Protein AF-A0A7Y2AII7-F1 (afdb_monomer)

pLDDT: mean 84.38, std 14.77, range [42.0, 98.31]

Secondary structure (DSSP, 8-state):
-TTSTTGGGS-PPPSS-----TTT-TT-----TTT-HHHHHHHHHHHHHHHHHHB-SSSB-TT---SSSS----SS------

Solvent-accessible surface area (backbone atoms only — not comparable to full-atom values): 5410 Å² total; per-residue (Å²): 87,81,84,47,67,79,66,23,74,71,68,74,78,75,93,64,88,74,33,60,56,58,92,87,35,76,79,66,79,60,75,46,32,89,81,37,55,69,58,50,53,55,50,51,55,50,48,54,52,46,36,52,33,60,26,52,92,93,41,78,17,78,70,48,87,67,94,62,90,73,82,84,73,70,94,45,82,80,81,76,83,129

Mean predicted aligned error: 7.46 Å

Foldseek 3Di:
DPPPPPCVVVDDDPPDDFDDDCVVCVPSPDGCCVVCVVVVVVVVVVVVVCCQACNDQQGHHPVHDDPDPDGDDDPDDDDDDD

Nearest PDB structures (foldseek):
  7oze-assembly1_AAA  TM=9.968E-01  e=2.345E-01  Bacteroides thetaiotaomicron VPI-5482
  7all-assembly1_AAA  TM=9.822E-01  e=7.202E-01  Bacteroides thetaiotaomicron VPI-5482
  6psm-assembly3_D  TM=9.143E-01  e=2.373E+00  Pseudoalteromonas fuliginea
  6psm-assembly2_E  TM=9.165E-01  e=2.373E+00  Pseudoalteromonas fuliginea

Radius of gyration: 16.27 Å; Cα contacts (8 Å, |Δi|>4): 62; chains: 1; bounding box: 38×35×37 Å

Sequence (82 aa):
PAGLGWWGRMIEEVPETVLFNLNDDPGETTNVAKQHPEVVASLMNRIERARSDLGDIDQTGSGARLMDKGPRKLQVPIKKAK

Structure (mmCIF, N/CA/C/O backbone):
data_AF-A0A7Y2AII7-F1
#
_entry.id   AF-A0A7Y2AII7-F1
#
loop_
_atom_site.group_PDB
_atom_site.id
_atom_site.type_symbol
_atom_site.label_atom_id
_atom_site.label_alt_id
_atom_site.label_comp_id
_atom_site.label_asym_id
_atom_site.label_entity_id
_atom_site.label_seq_id
_atom_site.pdbx_PDB_ins_code
_atom_site.Cartn_x
_atom_site.Cartn_y
_atom_site.Cartn_z
_atom_site.occupancy
_atom_site.B_iso_or_equiv
_atom_site.auth_seq_id
_atom_site.auth_comp_id
_atom_site.auth_asym_id
_atom_site.auth_atom_id
_atom_site.pdbx_PDB_model_num
ATOM 1 N N . PRO A 1 1 ? 9.833 15.227 0.519 1.00 54.00 1 PRO A N 1
ATOM 2 C CA . PRO A 1 1 ? 11.214 14.787 0.167 1.00 54.00 1 PRO A CA 1
ATOM 3 C C . PRO A 1 1 ? 11.944 15.801 -0.737 1.00 54.00 1 PRO A C 1
ATOM 5 O O . PRO A 1 1 ? 11.283 16.579 -1.424 1.00 54.00 1 PRO A O 1
ATOM 8 N N . ALA A 1 2 ? 13.285 15.825 -0.735 1.00 50.03 2 ALA A N 1
ATOM 9 C CA . ALA A 1 2 ? 14.062 16.709 -1.613 1.00 50.03 2 ALA A CA 1
ATOM 10 C C . ALA A 1 2 ? 13.863 16.315 -3.092 1.00 50.03 2 ALA A C 1
ATOM 12 O O . ALA A 1 2 ? 13.879 15.133 -3.413 1.00 50.03 2 ALA A O 1
ATOM 13 N N . GLY A 1 3 ? 13.631 17.294 -3.975 1.00 62.03 3 GLY A N 1
ATOM 14 C CA . GLY A 1 3 ? 13.340 17.069 -5.404 1.00 62.03 3 GLY A CA 1
ATOM 15 C C . GLY A 1 3 ? 11.862 17.165 -5.813 1.00 62.03 3 GLY A C 1
ATOM 16 O O . GLY A 1 3 ? 11.574 17.191 -7.001 1.00 62.03 3 GLY A O 1
ATOM 17 N N . LEU A 1 4 ? 10.930 17.291 -4.860 1.00 64.50 4 LEU A N 1
ATOM 18 C CA . LEU A 1 4 ? 9.475 17.365 -5.110 1.00 64.50 4 LEU A CA 1
ATOM 19 C C . LEU A 1 4 ? 8.888 18.797 -5.024 1.00 64.50 4 LEU A C 1
ATOM 21 O O . LEU A 1 4 ? 7.671 18.978 -5.012 1.00 64.50 4 LEU A O 1
ATOM 25 N N . GLY A 1 5 ? 9.734 19.830 -4.926 1.00 71.88 5 GLY A N 1
ATOM 26 C CA . GLY A 1 5 ? 9.294 21.228 -4.807 1.00 71.88 5 GLY A CA 1
ATOM 27 C C . GLY A 1 5 ? 8.482 21.520 -3.533 1.00 71.88 5 GLY A C 1
ATOM 28 O O . GLY A 1 5 ? 8.657 20.862 -2.506 1.00 71.88 5 GLY A O 1
ATOM 29 N N . TRP A 1 6 ? 7.607 22.531 -3.586 1.00 67.12 6 TRP A N 1
ATOM 30 C CA . TRP A 1 6 ? 6.733 22.920 -2.464 1.00 67.12 6 TRP A CA 1
ATOM 31 C C . TRP A 1 6 ? 5.727 21.815 -2.086 1.00 67.12 6 TRP A C 1
ATOM 33 O O . TRP A 1 6 ? 5.558 21.533 -0.900 1.00 67.12 6 TRP A O 1
ATOM 43 N N . TRP A 1 7 ? 5.161 21.113 -3.073 1.00 63.00 7 TRP A N 1
ATOM 44 C CA . TRP A 1 7 ? 4.197 20.020 -2.873 1.00 63.00 7 TRP A CA 1
ATOM 45 C C . TRP A 1 7 ? 4.780 18.813 -2.132 1.00 63.00 7 TRP A C 1
ATOM 47 O O . TRP A 1 7 ? 4.085 18.142 -1.377 1.00 63.00 7 TRP A O 1
ATOM 57 N N . GLY A 1 8 ? 6.083 18.558 -2.270 1.00 63.56 8 GLY A N 1
ATOM 58 C CA . GLY A 1 8 ? 6.766 17.469 -1.573 1.00 63.56 8 GLY A CA 1
ATOM 59 C C . GLY A 1 8 ? 6.797 17.575 -0.049 1.00 63.56 8 GLY A C 1
ATOM 60 O O . GLY A 1 8 ? 7.253 16.635 0.598 1.00 63.56 8 GLY A O 1
ATOM 61 N N . ARG A 1 9 ? 6.381 18.713 0.520 1.00 60.03 9 ARG A N 1
ATOM 62 C CA . ARG A 1 9 ? 6.194 18.899 1.967 1.00 60.03 9 ARG A CA 1
ATOM 63 C C . ARG A 1 9 ? 4.826 18.417 2.459 1.00 60.03 9 ARG A C 1
ATOM 65 O O . ARG A 1 9 ? 4.636 18.354 3.661 1.00 60.03 9 ARG A O 1
ATOM 72 N N . MET A 1 10 ? 3.906 18.105 1.545 1.00 59.88 10 MET A N 1
ATOM 73 C CA . MET A 1 10 ? 2.532 17.683 1.844 1.00 59.88 10 MET A CA 1
ATOM 74 C C . MET A 1 10 ? 2.345 16.161 1.756 1.00 59.88 10 MET A C 1
ATOM 76 O O . MET A 1 10 ? 1.259 15.666 2.026 1.00 59.88 10 MET A O 1
ATOM 80 N N . ILE A 1 11 ? 3.387 15.417 1.365 1.00 63.81 11 ILE A N 1
ATOM 81 C CA . ILE A 1 11 ? 3.394 13.952 1.424 1.00 63.81 11 ILE A CA 1
ATOM 82 C C . ILE A 1 11 ? 3.858 13.577 2.828 1.00 63.81 11 ILE A C 1
ATOM 84 O O . ILE A 1 11 ? 5.062 13.469 3.077 1.00 63.81 11 ILE A O 1
ATOM 88 N N . GLU A 1 12 ? 2.909 13.459 3.749 1.00 63.09 12 GLU A N 1
ATOM 89 C CA . GLU A 1 12 ? 3.156 12.794 5.023 1.00 63.09 12 GLU A CA 1
ATOM 90 C C . GLU A 1 12 ? 3.183 11.285 4.780 1.00 63.09 12 GLU A C 1
ATOM 92 O O . GLU A 1 12 ? 2.312 10.722 4.114 1.00 63.09 12 GLU A O 1
ATOM 97 N N . GLU A 1 13 ? 4.236 10.634 5.267 1.00 70.00 13 GLU A N 1
ATOM 98 C CA . GLU A 1 13 ? 4.268 9.180 5.350 1.00 70.00 13 GLU A CA 1
ATOM 99 C C . GLU A 1 13 ? 3.165 8.737 6.311 1.00 70.00 13 GLU A C 1
ATOM 101 O O . GLU A 1 13 ? 3.048 9.279 7.412 1.00 70.00 13 GLU A O 1
ATOM 106 N N . VAL A 1 14 ? 2.352 7.762 5.901 1.00 80.81 14 VAL A N 1
ATOM 107 C CA . VAL A 1 14 ? 1.378 7.167 6.816 1.00 80.81 14 VAL A CA 1
ATOM 108 C C . VAL A 1 14 ? 2.173 6.396 7.877 1.00 80.81 14 VAL A C 1
ATOM 110 O O . VAL A 1 14 ? 2.898 5.467 7.518 1.00 80.81 14 VAL A O 1
ATOM 113 N N . PRO A 1 15 ? 2.077 6.763 9.168 1.00 83.31 15 PRO A N 1
ATOM 114 C CA . PRO A 1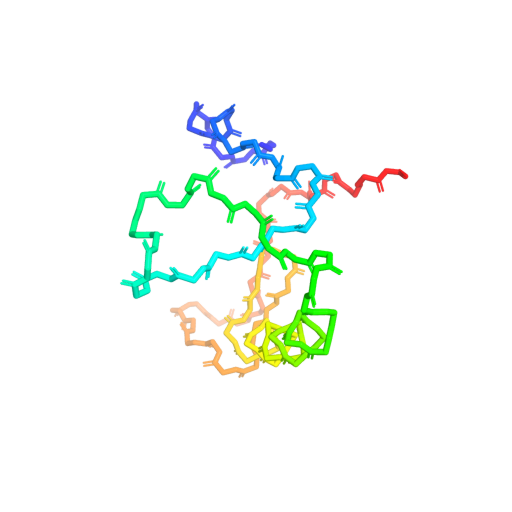 15 ? 2.991 6.263 10.196 1.00 83.31 15 PRO A CA 1
ATOM 115 C C . PRO A 1 15 ? 2.770 4.785 10.537 1.00 83.31 15 PRO A C 1
ATOM 117 O O . PRO A 1 15 ? 3.645 4.145 11.117 1.00 83.31 15 PRO A O 1
ATOM 120 N N . GLU A 1 16 ? 1.602 4.236 10.203 1.00 90.81 16 GLU A N 1
ATOM 121 C CA . GLU A 1 16 ? 1.262 2.836 10.424 1.00 90.81 16 GLU A CA 1
ATOM 122 C C . GLU A 1 16 ? 0.478 2.253 9.246 1.00 90.81 16 GLU A C 1
ATOM 124 O O . GLU A 1 16 ? -0.080 2.964 8.414 1.00 90.81 16 GLU A O 1
ATOM 129 N N . THR A 1 17 ? 0.423 0.925 9.170 1.00 93.81 17 THR A N 1
ATOM 130 C CA . THR A 1 17 ? -0.410 0.248 8.173 1.00 93.81 17 THR A CA 1
ATOM 131 C C . THR A 1 17 ? -1.888 0.424 8.513 1.00 93.81 17 THR A C 1
ATOM 133 O O . THR A 1 17 ? -2.330 0.073 9.609 1.00 93.81 17 THR A O 1
ATOM 136 N N . VAL A 1 18 ? -2.654 0.922 7.544 1.00 95.75 18 VAL A N 1
ATOM 137 C CA . VAL A 1 18 ? -4.101 1.123 7.648 1.00 95.75 18 VAL A CA 1
ATOM 138 C C . VAL A 1 18 ? -4.834 0.283 6.604 1.00 95.75 18 VAL A C 1
ATOM 140 O O . VAL A 1 18 ? -4.334 0.072 5.499 1.00 95.75 18 VAL A O 1
ATOM 143 N N . LEU A 1 19 ? -6.012 -0.221 6.963 1.00 97.44 19 LEU A N 1
ATOM 144 C CA . LEU A 1 19 ? -6.909 -0.953 6.070 1.00 97.44 19 LEU A CA 1
ATOM 145 C C . LEU A 1 19 ? -8.328 -0.443 6.302 1.00 97.44 19 LEU A C 1
ATOM 147 O O . LEU A 1 19 ? -8.769 -0.403 7.448 1.00 97.44 19 LEU A O 1
ATOM 151 N N . PHE A 1 20 ? -9.036 -0.106 5.228 1.00 97.94 20 PHE A N 1
ATOM 152 C CA . PHE A 1 20 ? -10.414 0.383 5.273 1.00 97.94 20 PHE A CA 1
ATOM 153 C C . PHE A 1 20 ? -11.321 -0.518 4.438 1.00 97.94 20 PHE A C 1
ATOM 155 O O . PHE A 1 20 ? -10.925 -1.010 3.377 1.00 97.94 20 PHE A O 1
ATOM 162 N N . ASN A 1 21 ? -12.549 -0.726 4.906 1.00 97.94 21 ASN A N 1
ATOM 163 C CA . ASN A 1 21 ? -13.588 -1.396 4.134 1.00 97.94 21 ASN A CA 1
ATOM 164 C C . ASN A 1 21 ? -14.475 -0.338 3.474 1.00 97.94 21 ASN A C 1
ATOM 166 O O . ASN A 1 21 ? -15.407 0.161 4.093 1.00 97.94 21 ASN A O 1
ATOM 170 N N . LEU A 1 22 ? -14.208 -0.030 2.207 1.00 97.62 22 LEU A N 1
ATOM 171 C CA . LEU A 1 22 ? -14.894 1.046 1.486 1.00 97.62 22 LEU A CA 1
ATOM 172 C C . LEU A 1 22 ? -16.390 0.801 1.240 1.00 97.62 22 LEU A C 1
ATOM 174 O O . LEU A 1 22 ? -17.099 1.750 0.922 1.00 97.62 22 LEU A O 1
ATOM 178 N N . ASN A 1 23 ? -16.883 -0.438 1.366 1.00 97.94 23 ASN A N 1
ATOM 179 C CA . ASN A 1 23 ? -18.320 -0.700 1.245 1.00 97.94 23 ASN A CA 1
ATOM 180 C C . ASN A 1 23 ? -19.092 -0.155 2.455 1.00 97.94 23 ASN A C 1
ATOM 182 O O . ASN A 1 23 ? -20.190 0.368 2.286 1.00 97.94 23 ASN A O 1
ATOM 186 N N . ASP A 1 24 ? -18.502 -0.263 3.648 1.00 96.88 24 ASP A N 1
ATOM 187 C CA . ASP A 1 24 ? -19.136 0.122 4.916 1.00 96.88 24 ASP A CA 1
ATOM 188 C C . ASP A 1 24 ? -18.614 1.471 5.450 1.00 96.88 24 ASP A C 1
ATOM 190 O O . ASP A 1 24 ? -19.326 2.174 6.163 1.00 96.88 24 ASP A O 1
ATOM 194 N N . ASP A 1 25 ? -17.389 1.856 5.078 1.00 97.88 25 ASP A N 1
ATOM 195 C CA . ASP A 1 25 ? -16.709 3.096 5.468 1.00 97.88 25 ASP A CA 1
ATOM 196 C C . ASP A 1 25 ? -16.038 3.780 4.255 1.00 97.88 25 ASP A C 1
ATOM 198 O O . ASP A 1 25 ? -14.811 3.777 4.119 1.00 97.88 25 ASP A O 1
ATOM 202 N N . PRO A 1 26 ? -16.823 4.400 3.351 1.00 97.25 26 PRO A N 1
ATOM 203 C CA . PRO A 1 26 ? -16.284 5.159 2.218 1.00 97.25 26 PRO A CA 1
ATOM 204 C C . PRO A 1 26 ? -15.453 6.383 2.629 1.00 97.25 26 PRO A C 1
ATOM 206 O O . PRO A 1 26 ? -14.745 6.948 1.801 1.00 97.25 26 PRO A O 1
ATOM 209 N N . GLY A 1 27 ? -15.595 6.836 3.880 1.00 97.81 27 GLY A N 1
ATOM 210 C CA . GLY A 1 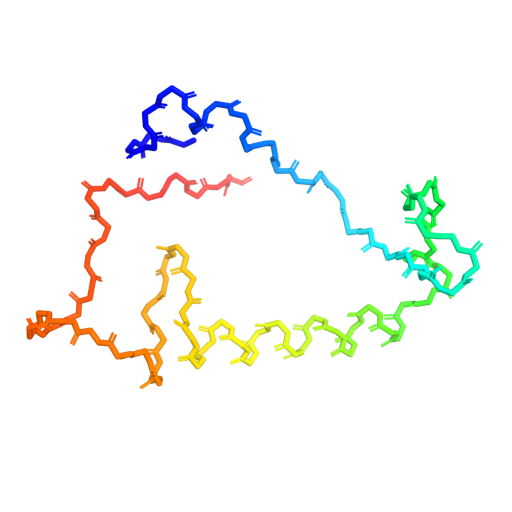27 ? -14.879 7.986 4.426 1.00 97.81 27 GLY A CA 1
ATOM 211 C C . GLY A 1 27 ? -13.506 7.650 5.008 1.00 97.81 27 GLY A C 1
ATOM 212 O O . GLY A 1 27 ? -12.856 8.565 5.505 1.00 97.81 27 GLY A O 1
ATOM 213 N N . GLU A 1 28 ? -13.088 6.376 4.974 1.00 97.00 28 GLU A N 1
ATOM 214 C CA . GLU A 1 28 ? -11.798 5.899 5.502 1.00 97.00 28 GLU A CA 1
ATOM 215 C C . GLU A 1 28 ? -11.552 6.336 6.960 1.00 97.00 28 GLU A C 1
ATOM 217 O O . GLU A 1 28 ? -10.457 6.728 7.363 1.00 97.00 28 GLU A O 1
ATOM 222 N N . THR A 1 29 ? -12.605 6.308 7.774 1.00 97.06 29 THR A N 1
ATOM 223 C CA . THR A 1 29 ? -12.575 6.797 9.157 1.00 97.06 29 THR A CA 1
ATOM 224 C C . THR A 1 29 ? -12.149 5.729 10.163 1.00 97.06 29 THR A C 1
ATOM 226 O O . THR A 1 29 ? -11.697 6.055 11.262 1.00 97.06 29 THR A O 1
ATOM 229 N N . THR A 1 30 ? -12.276 4.450 9.802 1.00 97.81 30 THR A N 1
ATOM 230 C CA . THR A 1 30 ? -12.115 3.310 10.706 1.00 97.81 30 THR A CA 1
ATOM 231 C C . THR A 1 30 ? -11.042 2.348 10.203 1.00 97.81 30 THR A C 1
ATOM 233 O O . THR A 1 30 ? -11.281 1.510 9.336 1.00 97.81 30 THR A O 1
ATOM 236 N N . ASN A 1 31 ? -9.850 2.418 10.800 1.00 97.62 31 ASN A N 1
ATOM 237 C CA . ASN A 1 31 ? -8.769 1.478 10.504 1.00 97.62 31 ASN A CA 1
ATOM 238 C C . ASN A 1 31 ? -9.083 0.077 11.067 1.00 97.62 31 ASN A C 1
ATOM 240 O O . ASN A 1 31 ? -9.140 -0.113 12.285 1.00 97.62 31 ASN A O 1
ATOM 244 N N . VAL A 1 32 ? -9.214 -0.910 10.176 1.00 97.81 32 VAL A N 1
ATOM 245 C CA . VAL A 1 32 ? -9.469 -2.322 10.501 1.00 97.81 32 VAL A CA 1
ATOM 246 C C . VAL A 1 32 ? -8.261 -3.250 10.268 1.00 97.81 32 VAL A C 1
ATOM 248 O O . VAL A 1 32 ? -8.395 -4.475 10.239 1.00 97.81 32 VAL A O 1
ATOM 251 N N . ALA A 1 33 ? -7.052 -2.700 10.098 1.00 97.88 33 ALA A N 1
ATOM 252 C CA . ALA A 1 33 ? -5.855 -3.481 9.758 1.00 97.88 33 ALA A CA 1
ATOM 253 C C . ALA A 1 33 ? -5.499 -4.550 10.803 1.00 97.88 33 ALA A C 1
ATOM 255 O O . ALA A 1 33 ? -5.122 -5.665 10.446 1.00 97.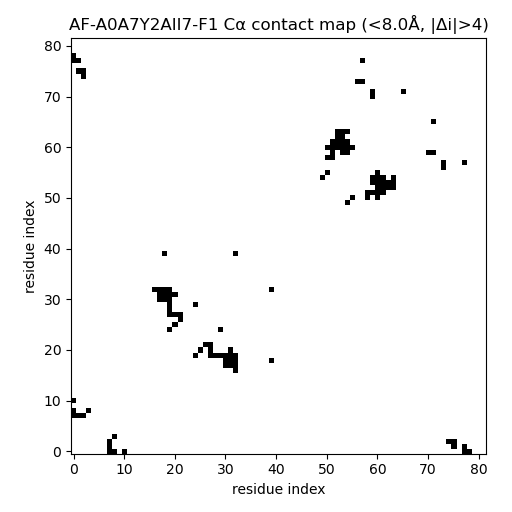88 33 ALA A O 1
ATOM 256 N N . LYS A 1 34 ? -5.638 -4.232 12.098 1.00 97.81 34 LYS A N 1
ATOM 257 C CA . LYS A 1 34 ? -5.310 -5.161 13.197 1.00 97.81 34 LYS A CA 1
ATOM 258 C C . LYS A 1 34 ? -6.297 -6.327 13.292 1.00 97.81 34 LYS A C 1
ATOM 260 O O . LYS A 1 34 ? -5.930 -7.384 13.794 1.00 97.81 34 LYS A O 1
ATOM 265 N N . GLN A 1 35 ? -7.528 -6.130 12.827 1.00 98.31 35 GLN A N 1
ATOM 266 C CA . GLN A 1 35 ? -8.597 -7.126 12.833 1.00 98.31 35 GLN A CA 1
ATOM 267 C C . GLN A 1 35 ? -8.483 -8.111 11.660 1.00 98.31 35 GLN A C 1
ATOM 269 O O . GLN A 1 35 ? -8.987 -9.224 11.773 1.00 98.31 35 GLN A O 1
ATOM 274 N N . HIS A 1 36 ? -7.808 -7.728 10.569 1.00 98.06 36 HIS A N 1
ATOM 275 C CA . HIS A 1 36 ? -7.692 -8.526 9.339 1.00 98.06 36 HIS A CA 1
ATOM 276 C C . HIS A 1 36 ? -6.233 -8.674 8.854 1.00 98.06 36 HIS A C 1
ATOM 278 O O . HIS A 1 36 ? -5.903 -8.267 7.730 1.00 98.06 36 HIS A O 1
ATOM 284 N N . PRO A 1 37 ? -5.324 -9.241 9.672 1.00 97.88 37 PRO A N 1
ATOM 285 C CA . PRO A 1 37 ? -3.901 -9.345 9.337 1.00 97.88 37 PRO A CA 1
ATOM 286 C C . PRO A 1 37 ? -3.629 -10.170 8.068 1.00 97.88 37 PRO A C 1
ATOM 288 O O . PRO A 1 37 ? -2.692 -9.881 7.322 1.00 97.88 37 PRO A O 1
ATOM 291 N N . GLU A 1 38 ? -4.455 -11.174 7.778 1.00 98.31 38 GLU A N 1
ATOM 292 C CA . GLU A 1 38 ? -4.364 -11.999 6.573 1.00 98.31 38 GLU A CA 1
ATOM 293 C C . GLU A 1 38 ? -4.678 -11.213 5.293 1.00 98.31 38 GLU A C 1
ATOM 295 O O . GLU A 1 38 ? -4.020 -11.401 4.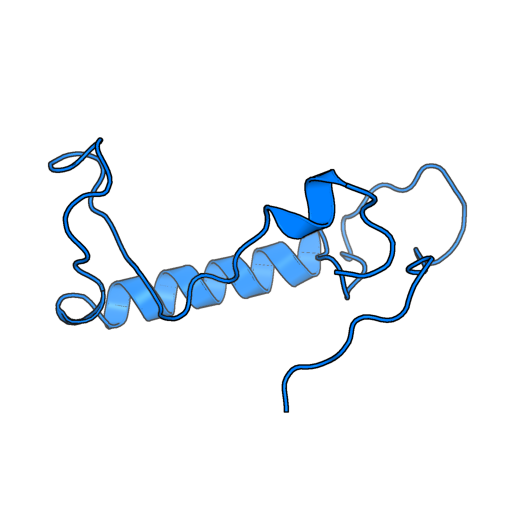264 1.00 98.31 38 GLU A O 1
ATOM 300 N N . VAL A 1 39 ? -5.641 -10.287 5.360 1.00 98.19 39 VAL A N 1
ATOM 301 C CA . VAL A 1 39 ? -5.997 -9.409 4.239 1.00 98.19 39 VAL A CA 1
ATOM 302 C C . VAL A 1 39 ? -4.870 -8.417 3.991 1.00 98.19 39 VAL A C 1
ATOM 304 O O . VAL A 1 39 ? -4.441 -8.259 2.846 1.00 98.19 39 VAL A O 1
ATOM 307 N N . VAL A 1 40 ? -4.333 -7.817 5.058 1.00 98.06 40 VAL A N 1
ATOM 308 C CA . VAL A 1 40 ? -3.165 -6.930 4.979 1.00 98.06 40 VAL A CA 1
ATOM 309 C C . VAL A 1 40 ? -1.995 -7.647 4.307 1.00 98.06 40 VAL A C 1
ATOM 311 O O . VAL A 1 40 ? -1.448 -7.135 3.333 1.00 98.06 40 VAL A O 1
ATOM 314 N N . ALA A 1 41 ? -1.651 -8.860 4.747 1.00 97.88 41 ALA A N 1
ATOM 315 C CA . ALA A 1 41 ? -0.561 -9.632 4.150 1.00 97.88 41 ALA A CA 1
ATOM 316 C C . ALA A 1 41 ? -0.793 -9.917 2.653 1.00 97.88 41 ALA A C 1
ATOM 318 O O . ALA A 1 41 ? 0.116 -9.768 1.833 1.00 97.88 41 ALA A O 1
ATOM 319 N N . SER A 1 42 ? -2.021 -10.281 2.271 1.00 98.31 42 SER A N 1
ATOM 320 C CA . SER A 1 42 ? -2.381 -10.523 0.869 1.00 98.31 42 SER A CA 1
ATOM 321 C C . SER A 1 42 ? -2.246 -9.265 0.004 1.00 98.31 42 SER A C 1
ATOM 323 O O . SER A 1 42 ? -1.711 -9.326 -1.106 1.00 98.31 42 SER A O 1
ATOM 325 N N . LEU A 1 43 ? -2.691 -8.112 0.510 1.00 98.19 43 LEU A N 1
ATOM 326 C CA . LEU A 1 43 ? -2.581 -6.832 -0.188 1.00 98.19 43 LEU A CA 1
ATOM 327 C C . LEU A 1 43 ? -1.128 -6.360 -0.286 1.00 98.19 43 LEU A C 1
ATOM 329 O O . LEU A 1 43 ? -0.712 -5.944 -1.365 1.00 98.19 43 LEU A O 1
ATOM 333 N N . MET A 1 44 ? -0.331 -6.510 0.773 1.00 96.69 44 MET A N 1
ATOM 334 C CA . MET A 1 44 ? 1.100 -6.182 0.750 1.00 96.69 44 MET A CA 1
ATOM 335 C C . MET A 1 44 ? 1.847 -6.985 -0.321 1.00 96.69 44 MET A C 1
ATOM 337 O O . MET A 1 44 ? 2.611 -6.413 -1.094 1.00 96.69 44 MET A O 1
ATOM 341 N N . ASN A 1 45 ? 1.543 -8.276 -0.481 1.00 97.88 45 ASN A N 1
ATOM 342 C CA . ASN A 1 45 ? 2.115 -9.080 -1.568 1.00 97.88 45 ASN A CA 1
ATOM 343 C C . ASN A 1 45 ? 1.744 -8.545 -2.965 1.00 97.88 45 ASN A C 1
ATOM 345 O O . ASN A 1 45 ? 2.552 -8.595 -3.896 1.00 97.88 45 ASN A O 1
ATOM 349 N N . ARG A 1 46 ? 0.522 -8.025 -3.136 1.00 97.88 46 ARG A N 1
ATOM 350 C CA . ARG A 1 46 ? 0.097 -7.398 -4.399 1.00 97.88 46 ARG A CA 1
ATOM 351 C C . ARG A 1 46 ? 0.817 -6.075 -4.638 1.00 97.88 46 ARG A C 1
ATOM 353 O O . ARG A 1 46 ? 1.183 -5.809 -5.780 1.00 97.88 46 ARG A O 1
ATOM 360 N N . ILE A 1 47 ? 1.044 -5.288 -3.587 1.00 95.12 47 ILE A N 1
ATOM 361 C CA . ILE A 1 47 ? 1.811 -4.040 -3.653 1.00 95.12 47 ILE A CA 1
ATOM 362 C C . ILE A 1 47 ? 3.241 -4.331 -4.113 1.00 95.12 47 ILE A C 1
ATOM 364 O O . ILE A 1 47 ? 3.693 -3.704 -5.064 1.00 95.12 47 ILE A O 1
ATOM 368 N N . GLU A 1 48 ? 3.921 -5.326 -3.539 1.00 95.69 48 GLU A N 1
ATOM 369 C CA . GLU A 1 48 ? 5.278 -5.700 -3.970 1.00 95.69 48 GLU A CA 1
ATOM 370 C C . GLU A 1 48 ? 5.332 -6.110 -5.444 1.00 95.69 48 GLU A C 1
ATOM 372 O O . GLU A 1 48 ? 6.218 -5.695 -6.198 1.00 95.69 48 GLU A O 1
ATOM 377 N N . ARG A 1 49 ? 4.329 -6.865 -5.905 1.00 96.69 49 ARG A N 1
ATOM 378 C CA . ARG A 1 49 ? 4.216 -7.207 -7.324 1.00 96.69 49 ARG A CA 1
ATOM 379 C C . ARG A 1 49 ? 4.013 -5.966 -8.196 1.00 96.69 49 ARG A C 1
ATOM 381 O O . ARG A 1 49 ? 4.652 -5.856 -9.239 1.00 96.69 49 ARG A O 1
ATOM 388 N N . ALA A 1 50 ? 3.151 -5.042 -7.776 1.00 95.50 50 ALA A N 1
ATOM 389 C CA . ALA A 1 50 ? 2.898 -3.800 -8.499 1.00 95.50 50 ALA A CA 1
ATOM 390 C C . ALA A 1 50 ? 4.150 -2.915 -8.556 1.00 95.50 50 ALA A C 1
ATOM 392 O O . ALA A 1 50 ? 4.487 -2.419 -9.627 1.00 95.50 50 ALA A O 1
ATOM 393 N N . ARG A 1 51 ? 4.889 -2.788 -7.448 1.00 94.06 51 ARG A N 1
ATOM 394 C CA . ARG A 1 51 ? 6.180 -2.094 -7.399 1.00 94.06 51 ARG A CA 1
ATOM 395 C C . ARG A 1 51 ? 7.164 -2.703 -8.396 1.00 94.06 51 ARG A C 1
ATOM 397 O O . ARG A 1 51 ? 7.815 -1.975 -9.142 1.00 94.06 51 ARG A O 1
ATOM 404 N N . SER A 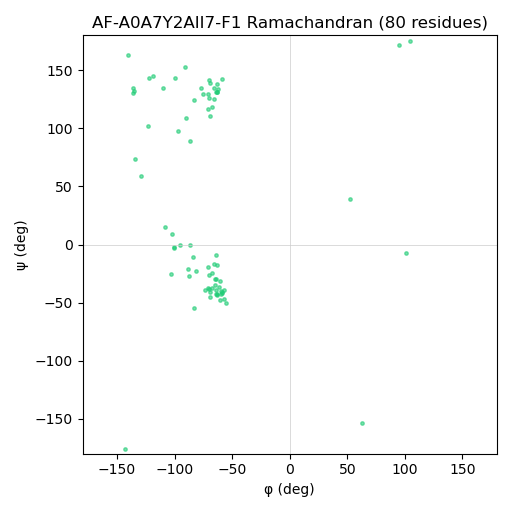1 52 ? 7.284 -4.031 -8.446 1.00 94.25 52 SER A N 1
ATOM 405 C CA . SER A 1 52 ? 8.205 -4.716 -9.369 1.00 94.25 52 SER A CA 1
ATOM 406 C C . SER A 1 52 ? 7.844 -4.522 -10.851 1.00 94.25 52 SER A C 1
ATOM 408 O O . SER A 1 52 ? 8.732 -4.414 -11.702 1.00 94.25 52 SER A O 1
ATOM 410 N N . ASP A 1 53 ? 6.553 -4.455 -11.171 1.00 95.00 53 ASP A N 1
ATOM 411 C CA . ASP A 1 53 ? 6.066 -4.296 -12.544 1.00 95.00 53 ASP A CA 1
ATOM 412 C C . ASP A 1 53 ? 6.057 -2.827 -12.998 1.00 95.00 53 ASP A C 1
ATOM 414 O O . ASP A 1 53 ? 6.687 -2.465 -13.991 1.00 95.00 53 ASP A O 1
ATOM 418 N N . LEU A 1 54 ? 5.404 -1.952 -12.232 1.00 92.94 54 LEU A N 1
ATOM 419 C CA . LEU A 1 54 ? 5.184 -0.543 -12.576 1.00 92.94 54 LEU A CA 1
ATOM 420 C C . LEU A 1 54 ? 6.336 0.370 -12.141 1.00 92.94 54 LEU A C 1
ATOM 422 O O . LEU A 1 54 ? 6.599 1.398 -12.770 1.00 92.94 54 LEU A O 1
ATOM 426 N N . GLY A 1 55 ? 7.055 -0.026 -11.095 1.00 90.44 55 GLY A N 1
ATOM 427 C CA . GLY A 1 55 ? 8.058 0.790 -10.425 1.00 90.44 55 GLY A CA 1
ATOM 428 C C . GLY A 1 55 ? 7.489 1.525 -9.219 1.00 90.44 55 GLY A C 1
ATOM 429 O O . GLY A 1 55 ? 6.285 1.553 -8.982 1.00 90.44 55 GLY A O 1
ATOM 430 N N . ASP A 1 56 ? 8.390 2.140 -8.471 1.00 88.62 56 ASP A N 1
ATOM 431 C CA . ASP A 1 56 ? 8.115 3.032 -7.348 1.00 88.62 56 ASP A CA 1
ATOM 432 C C . ASP A 1 56 ? 9.165 4.155 -7.389 1.00 88.62 56 ASP A C 1
ATOM 434 O O . ASP A 1 56 ? 9.977 4.237 -8.319 1.00 88.62 56 ASP A O 1
ATOM 438 N N . ILE A 1 57 ? 9.162 5.048 -6.408 1.00 81.06 57 ILE A N 1
ATOM 439 C CA . ILE A 1 57 ? 10.080 6.179 -6.366 1.00 81.06 57 ILE A CA 1
ATOM 440 C C . ILE A 1 57 ? 11.553 5.726 -6.405 1.00 81.06 57 ILE A C 1
ATOM 442 O O . ILE A 1 57 ? 12.347 6.339 -7.112 1.00 81.06 57 ILE A O 1
ATOM 446 N N . ASP A 1 58 ? 11.931 4.638 -5.731 1.00 81.19 58 ASP A N 1
ATOM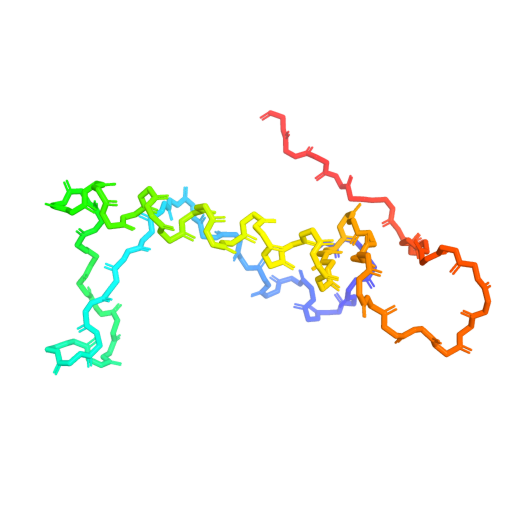 447 C CA . ASP A 1 58 ? 13.306 4.117 -5.667 1.00 81.19 58 ASP A CA 1
ATOM 448 C C . ASP A 1 58 ? 13.598 2.932 -6.599 1.00 81.19 58 ASP A C 1
ATOM 450 O O . ASP A 1 58 ? 14.746 2.487 -6.669 1.00 81.19 58 ASP A O 1
ATOM 454 N N . GLN A 1 59 ? 12.611 2.447 -7.353 1.00 84.00 59 GLN A N 1
ATOM 455 C CA . GLN A 1 59 ? 12.768 1.283 -8.224 1.00 84.00 59 GLN A CA 1
ATOM 456 C C . GLN A 1 59 ? 12.139 1.481 -9.604 1.00 84.00 59 GLN A C 1
ATOM 458 O O . GLN A 1 59 ? 11.005 1.929 -9.754 1.00 84.00 59 GLN A O 1
ATOM 463 N N . THR A 1 60 ? 12.868 1.094 -10.652 1.00 88.12 60 THR A N 1
ATOM 464 C CA . THR A 1 60 ? 12.309 1.061 -12.011 1.00 88.12 60 THR A CA 1
ATOM 465 C C . THR A 1 60 ? 11.543 -0.241 -12.212 1.00 88.12 60 THR A C 1
ATOM 467 O O . THR A 1 60 ? 12.110 -1.318 -12.040 1.00 88.12 60 THR A O 1
ATOM 470 N N . GLY A 1 61 ? 10.270 -0.133 -12.593 1.00 91.44 61 GLY A N 1
ATOM 471 C CA . GLY A 1 61 ? 9.427 -1.284 -12.893 1.00 91.44 61 GLY A CA 1
ATOM 472 C C . GLY A 1 61 ? 9.837 -1.990 -14.177 1.00 91.44 61 GLY A C 1
ATOM 473 O O . GLY A 1 61 ? 10.189 -1.344 -15.164 1.00 91.44 61 GLY A O 1
ATOM 474 N N . SER A 1 62 ? 9.769 -3.317 -14.171 1.00 91.75 62 SER A N 1
ATOM 475 C CA . SER A 1 62 ? 10.108 -4.154 -15.328 1.00 91.75 62 SER A CA 1
ATOM 476 C C . SER A 1 62 ? 9.171 -3.954 -16.529 1.00 91.75 62 SER A C 1
ATOM 478 O O . SER A 1 62 ? 9.618 -4.074 -17.669 1.00 91.75 62 SER A O 1
ATOM 480 N N . GLY A 1 63 ? 7.905 -3.602 -16.288 1.00 91.31 63 GLY A N 1
ATOM 481 C CA . GLY A 1 63 ? 6.894 -3.286 -17.301 1.00 91.31 63 GLY A CA 1
ATOM 482 C C . GLY A 1 63 ? 6.742 -1.789 -17.601 1.00 91.31 63 GLY A C 1
ATOM 483 O O . GLY A 1 63 ? 5.922 -1.407 -18.444 1.00 91.31 63 GLY A O 1
ATOM 484 N 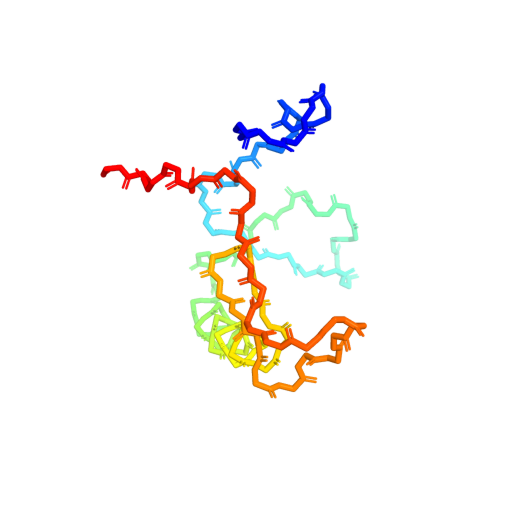N . ALA A 1 64 ? 7.513 -0.920 -16.937 1.00 88.81 64 ALA A N 1
ATOM 485 C CA . ALA A 1 64 ? 7.408 0.525 -17.100 1.00 88.81 64 ALA A CA 1
ATOM 486 C C . ALA A 1 64 ? 7.812 0.968 -18.518 1.00 88.81 64 ALA A C 1
ATOM 488 O O . ALA A 1 64 ? 8.918 0.707 -18.992 1.00 88.81 64 ALA A O 1
ATOM 489 N N . ARG A 1 65 ? 6.920 1.701 -19.195 1.00 87.31 65 ARG A N 1
ATOM 490 C CA . ARG A 1 65 ? 7.179 2.266 -20.528 1.00 87.31 65 ARG A CA 1
ATOM 491 C C . ARG A 1 65 ? 7.783 3.656 -20.386 1.00 87.31 65 ARG A C 1
ATOM 493 O O . ARG A 1 65 ? 7.100 4.594 -19.982 1.00 87.31 65 ARG A O 1
ATOM 500 N N . LEU A 1 66 ? 9.067 3.775 -20.702 1.00 83.19 66 LEU A N 1
ATOM 501 C CA . LEU A 1 66 ? 9.820 5.021 -20.596 1.00 83.19 66 LEU A CA 1
ATOM 502 C C . LEU A 1 66 ? 9.930 5.701 -21.963 1.00 83.19 66 LEU A C 1
ATOM 504 O O . LEU A 1 66 ? 10.065 5.027 -22.982 1.00 83.19 66 LEU A O 1
ATOM 508 N N . MET A 1 67 ? 9.871 7.036 -21.970 1.00 82.31 67 MET A N 1
ATOM 509 C CA . MET A 1 67 ? 10.085 7.831 -23.187 1.00 82.31 67 MET A CA 1
ATOM 510 C C . MET A 1 67 ? 11.567 7.855 -23.586 1.00 82.31 67 MET A C 1
ATOM 512 O O . MET A 1 67 ? 11.892 7.747 -24.767 1.00 82.31 67 MET A O 1
ATOM 516 N N . ASP A 1 68 ? 12.459 7.945 -22.597 1.00 83.00 68 ASP A N 1
ATOM 517 C CA . ASP A 1 68 ? 13.908 7.954 -22.795 1.00 83.00 68 ASP A CA 1
ATOM 518 C C . ASP A 1 68 ? 14.503 6.542 -22.739 1.00 83.00 68 ASP A C 1
ATOM 520 O O . ASP A 1 68 ? 13.995 5.647 -22.058 1.00 83.00 68 ASP A O 1
ATOM 524 N N . LYS A 1 69 ? 15.632 6.340 -23.430 1.00 78.81 69 LYS A N 1
ATOM 525 C CA . LYS A 1 69 ? 16.389 5.083 -23.367 1.00 78.81 69 LYS A CA 1
ATOM 526 C C . LYS A 1 69 ? 17.201 5.002 -22.071 1.00 78.81 69 LYS A C 1
ATOM 528 O O . LYS A 1 69 ? 17.940 5.925 -21.741 1.00 78.81 69 LYS A O 1
ATOM 533 N N . GLY A 1 70 ? 17.155 3.845 -21.412 1.00 72.00 70 GLY A N 1
ATOM 534 C CA . GLY A 1 70 ? 17.947 3.542 -20.216 1.00 72.00 70 GLY A CA 1
ATOM 535 C C . GLY A 1 70 ? 17.139 3.586 -18.911 1.00 72.00 70 GLY A C 1
ATOM 536 O O . GLY A 1 70 ? 15.950 3.897 -18.926 1.00 72.00 70 GLY A O 1
ATOM 537 N N . PRO A 1 71 ? 17.755 3.225 -17.770 1.00 71.75 71 PRO A N 1
ATOM 538 C CA . PRO A 1 71 ? 17.058 3.173 -16.487 1.00 71.75 71 PRO A CA 1
ATOM 539 C C . PRO A 1 71 ? 16.698 4.581 -15.994 1.00 71.75 71 PRO A C 1
ATOM 541 O O . PRO A 1 71 ? 17.530 5.492 -16.069 1.00 71.75 71 PRO A O 1
ATOM 544 N N . ARG A 1 72 ? 15.491 4.759 -15.431 1.00 74.31 72 ARG A N 1
ATOM 545 C CA . ARG A 1 72 ? 15.145 6.020 -14.757 1.00 74.31 72 ARG A CA 1
ATOM 546 C C . ARG A 1 72 ? 16.056 6.218 -13.557 1.00 74.31 72 ARG A C 1
ATOM 548 O O . ARG A 1 72 ? 16.224 5.327 -12.729 1.00 74.31 72 ARG A O 1
ATOM 555 N N . LYS A 1 73 ? 16.617 7.419 -13.459 1.00 71.06 73 LYS A N 1
ATOM 556 C CA . LYS A 1 73 ? 17.391 7.858 -12.303 1.00 71.06 73 LYS A CA 1
ATOM 557 C C . LYS A 1 73 ? 16.594 8.913 -11.568 1.00 71.06 73 LYS A C 1
ATOM 559 O O . LYS A 1 73 ? 16.069 9.841 -12.182 1.00 71.06 73 LYS A O 1
ATOM 564 N N . LEU A 1 74 ? 16.534 8.781 -10.253 1.00 71.81 74 LEU A N 1
ATOM 565 C CA . LEU A 1 74 ? 16.062 9.865 -9.417 1.00 71.81 74 LEU A CA 1
ATOM 566 C C . LEU A 1 74 ? 16.990 11.067 -9.569 1.00 71.81 74 LEU A C 1
ATOM 568 O O . LEU A 1 74 ? 18.210 10.931 -9.495 1.00 71.81 74 LEU A O 1
ATOM 572 N N . GLN A 1 75 ? 16.402 12.248 -9.737 1.00 68.25 75 GLN A N 1
ATOM 573 C CA . GLN A 1 75 ? 17.161 13.497 -9.768 1.00 68.25 75 GLN A CA 1
ATOM 574 C C . GLN A 1 75 ? 17.781 13.813 -8.397 1.00 68.25 75 GLN A C 1
ATOM 576 O O . GLN A 1 75 ? 18.797 14.499 -8.318 1.00 68.25 75 GLN A O 1
ATOM 581 N N . VAL A 1 76 ? 17.185 13.290 -7.319 1.00 70.19 76 VAL A N 1
ATOM 582 C CA . VAL A 1 76 ? 17.660 13.434 -5.941 1.00 70.19 76 VAL A CA 1
ATOM 583 C C . VAL A 1 76 ? 17.592 12.075 -5.236 1.00 70.19 76 VAL A C 1
ATOM 585 O O . VAL A 1 76 ? 16.552 11.421 -5.307 1.00 70.19 76 VAL A O 1
ATOM 588 N N . PRO A 1 77 ? 18.656 11.631 -4.541 1.00 71.62 77 PRO A 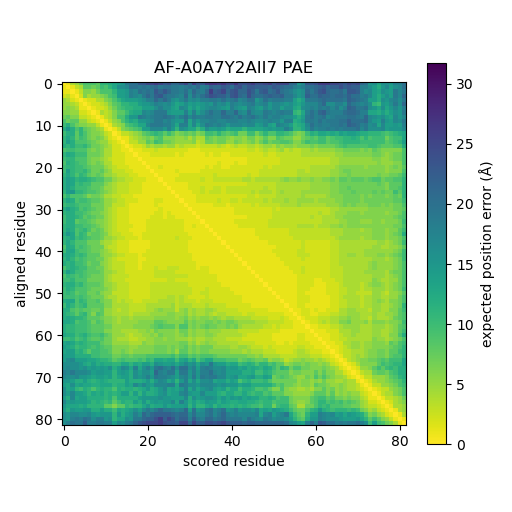N 1
ATOM 589 C CA . PRO A 1 77 ? 18.624 10.376 -3.799 1.00 71.62 77 PRO A CA 1
ATOM 590 C C . PRO A 1 77 ? 17.589 10.430 -2.672 1.00 71.62 77 PRO A C 1
ATOM 592 O O . PRO A 1 77 ? 17.485 11.422 -1.944 1.00 71.62 77 PRO A O 1
ATOM 595 N N . ILE A 1 78 ? 16.842 9.342 -2.497 1.00 70.81 78 ILE A N 1
ATOM 596 C CA . ILE A 1 78 ? 15.904 9.211 -1.382 1.00 70.81 78 ILE A CA 1
ATOM 597 C C . ILE A 1 78 ? 16.699 9.030 -0.093 1.00 70.81 78 ILE A C 1
ATOM 599 O O . ILE A 1 78 ? 17.576 8.168 0.003 1.00 70.81 78 ILE A O 1
ATOM 603 N N . LYS A 1 79 ? 16.373 9.833 0.922 1.00 70.75 79 LYS A N 1
ATOM 604 C CA . LYS A 1 79 ? 16.819 9.557 2.286 1.00 70.75 79 LYS A CA 1
ATOM 605 C C . LYS A 1 79 ? 16.076 8.319 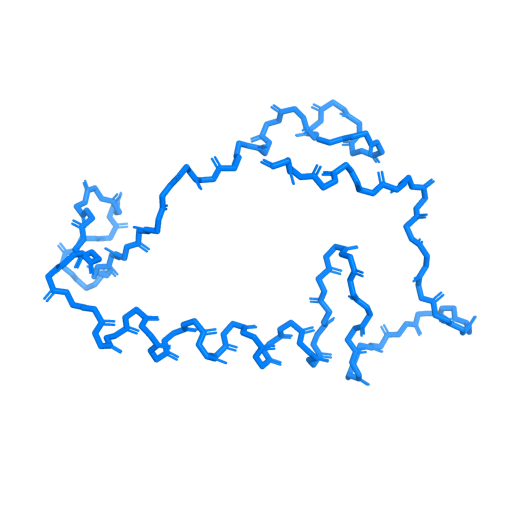2.771 1.00 70.75 79 LYS A C 1
ATOM 607 O O . LYS A 1 79 ? 14.873 8.393 2.992 1.00 70.75 79 LYS A O 1
ATOM 612 N N . LYS A 1 80 ? 16.783 7.202 2.937 1.00 59.69 80 LYS A N 1
ATOM 613 C CA . LYS A 1 80 ? 16.226 6.055 3.656 1.00 59.69 80 LYS A CA 1
ATOM 614 C C . LYS A 1 80 ? 15.982 6.472 5.107 1.00 59.69 80 LYS A C 1
ATOM 616 O O . LYS A 1 80 ? 16.869 7.077 5.718 1.00 59.69 80 LYS A O 1
ATOM 621 N N . ALA A 1 81 ? 14.788 6.196 5.626 1.00 59.34 81 ALA A N 1
ATOM 622 C CA . ALA A 1 81 ? 14.543 6.264 7.061 1.00 59.34 81 ALA A CA 1
ATOM 623 C C . ALA A 1 81 ? 15.499 5.283 7.769 1.00 59.34 81 ALA A C 1
ATOM 625 O O . ALA A 1 81 ? 15.852 4.247 7.200 1.00 59.34 81 ALA A O 1
ATOM 626 N N . LYS A 1 82 ? 15.999 5.678 8.942 1.00 42.00 82 LYS A N 1
ATOM 627 C CA . LYS A 1 82 ? 16.934 4.887 9.750 1.00 42.00 82 LYS A CA 1
ATOM 628 C C . LYS A 1 82 ? 16.177 3.868 10.587 1.00 42.00 82 LYS A C 1
ATOM 630 O O . LYS A 1 82 ? 15.122 4.265 11.123 1.00 42.00 82 LYS A O 1
#